Protein AF-A0AAU6XT78-F1 (afdb_monomer)

Sequence (114 aa):
MVPFNLEFEFEGGHVAGTAEQLDQLADTAGFMRYQVIAGERRSVVCVNIEEGPRQPVTARDAEDHYEAVHYPEHDPGFSEDDVFTAEEVGVIVTAIRAYNDSRMLKFDQMNFDF

Secondary structure (DSSP, 8-state):
---EEEEEEETTEEEEEEEEE--SS--TTSEEEEEEEETTEEEEEEEESSS------SHHHHHHHHHHHH-GGG-SEEESSTTS-HHHHHHHHHHHHHHHHHT---GGG-----

Mean predicted aligned error: 10.9 Å

Nearest PDB structures (foldseek):
  6b8j-assembly1_A  TM=4.876E-01  e=4.137E+00  Homo sapiens
  3f88-assembly2_B  TM=3.954E-01  e=7.280E+00  Homo sapiens
  8qji-assembly1_A  TM=3.321E-01  e=6.880E+00  Homo sapiens

Radius of gyration: 15.2 Å; Cα contacts (8 Å, |Δi|>4): 165; chains: 1; bounding box: 41×32×45 Å

pLDDT: mean 73.82, std 17.12, range [36.0, 95.12]

Solvent-accessible surface area (backbone atoms only — not comparable to full-atom values): 6761 Å² total; per-residue (Å²): 100,80,67,43,81,43,78,42,78,52,100,92,40,82,42,64,29,37,41,23,45,72,51,97,59,54,51,101,83,30,37,32,41,26,43,37,37,47,82,94,47,67,40,43,34,36,26,41,69,72,62,71,87,73,70,58,88,45,80,65,41,44,49,57,42,49,43,41,75,71,39,70,93,54,50,59,42,50,57,83,42,94,77,56,53,75,69,54,40,51,51,51,38,51,49,52,47,53,49,52,55,72,56,51,68,66,79,88,66,74,76,76,87,124

Foldseek 3Di:
DDKDWFWFQDPNDTWIKIKDWDDPAADPQQWTWIWIGTPPFTWIKTFRPVDAPLPPPDPVSVVVVVCVVVPVVNPRIDTPDPRDDPVRSSRVNVRVRVVVVVVDDPPVPPPPPD

Structure (mmCIF, N/CA/C/O backbone):
data_AF-A0AAU6XT78-F1
#
_entry.id   AF-A0AAU6XT78-F1
#
loop_
_atom_site.group_PDB
_atom_site.id
_atom_site.type_symbol
_atom_site.label_atom_id
_atom_site.label_alt_id
_atom_site.label_comp_id
_atom_site.label_asym_id
_atom_site.label_entity_id
_atom_site.label_seq_id
_atom_site.pdbx_PDB_ins_code
_atom_site.Cartn_x
_atom_site.Cartn_y
_atom_site.Cartn_z
_atom_site.occupancy
_atom_site.B_iso_or_equiv
_atom_site.auth_seq_id
_atom_site.auth_comp_id
_atom_site.auth_asym_id
_atom_site.auth_atom_id
_atom_site.pdbx_PDB_model_num
ATOM 1 N N . MET A 1 1 ? -6.627 -6.764 -11.778 1.00 74.94 1 MET A N 1
ATOM 2 C CA . MET A 1 1 ? -5.779 -7.987 -11.727 1.00 74.94 1 MET A CA 1
ATOM 3 C C . MET A 1 1 ? -6.369 -8.960 -10.702 1.00 74.94 1 MET A C 1
ATOM 5 O O . MET A 1 1 ? -7.552 -8.850 -10.433 1.00 74.94 1 MET A O 1
ATOM 9 N N . VAL A 1 2 ? -5.643 -9.963 -10.181 1.00 82.69 2 VAL A N 1
ATOM 10 C CA . VAL A 1 2 ? -6.189 -10.843 -9.121 1.00 82.69 2 VAL A CA 1
ATOM 11 C C . VAL A 1 2 ? -6.031 -10.147 -7.763 1.00 82.69 2 VAL A C 1
ATOM 13 O O . VAL A 1 2 ? -4.894 -9.803 -7.426 1.00 82.69 2 VAL A O 1
ATOM 16 N N . PRO A 1 3 ? -7.112 -9.948 -6.987 1.00 88.56 3 PRO A N 1
ATOM 17 C CA . PRO A 1 3 ? -7.020 -9.366 -5.654 1.00 88.56 3 PRO A CA 1
ATOM 18 C C . PRO A 1 3 ? -6.254 -10.287 -4.702 1.00 88.56 3 PRO A C 1
ATOM 20 O O . PRO A 1 3 ? -6.289 -11.515 -4.825 1.00 88.56 3 PRO A O 1
ATOM 23 N N . PHE A 1 4 ? -5.577 -9.694 -3.729 1.00 88.00 4 PHE A N 1
ATOM 24 C CA . PHE A 1 4 ? -4.882 -10.403 -2.667 1.00 88.00 4 PHE A CA 1
ATOM 25 C C . PHE A 1 4 ? -5.287 -9.885 -1.295 1.00 88.00 4 PHE A C 1
ATOM 27 O O . PHE A 1 4 ? -5.623 -8.715 -1.134 1.00 88.00 4 PHE A O 1
ATOM 34 N N . ASN A 1 5 ? -5.261 -10.783 -0.312 1.00 89.38 5 ASN A N 1
ATOM 35 C CA . ASN A 1 5 ? -5.613 -10.457 1.062 1.00 89.38 5 ASN A CA 1
ATOM 36 C C . ASN A 1 5 ? -4.438 -9.768 1.755 1.00 89.38 5 ASN A C 1
ATOM 38 O O . ASN A 1 5 ? -3.289 -10.182 1.593 1.00 89.38 5 ASN A O 1
ATOM 42 N N . LEU A 1 6 ? -4.760 -8.754 2.545 1.00 86.62 6 LEU A N 1
ATOM 43 C CA . LEU A 1 6 ? -3.848 -8.023 3.406 1.00 86.62 6 LEU A CA 1
ATOM 44 C C . LEU A 1 6 ? -4.419 -8.004 4.823 1.00 86.62 6 LEU A C 1
ATOM 46 O O . LEU A 1 6 ? -5.633 -7.932 5.018 1.00 86.62 6 LEU A O 1
ATOM 50 N N . GLU A 1 7 ? -3.531 -8.062 5.804 1.00 86.62 7 GLU A N 1
ATOM 51 C CA . GLU A 1 7 ? -3.865 -7.820 7.202 1.00 86.62 7 GLU A CA 1
ATOM 52 C C . GLU A 1 7 ? -3.236 -6.489 7.596 1.00 86.62 7 GLU A C 1
ATOM 54 O O . GLU A 1 7 ? -2.025 -6.303 7.476 1.00 86.62 7 GLU A O 1
ATOM 59 N N . PHE A 1 8 ? -4.077 -5.549 8.012 1.00 83.69 8 PHE A N 1
ATOM 60 C CA . PHE A 1 8 ? -3.669 -4.227 8.460 1.00 83.69 8 PHE A CA 1
ATOM 61 C C . PHE A 1 8 ? -3.789 -4.139 9.975 1.00 83.69 8 PHE A C 1
ATOM 63 O O . PHE A 1 8 ? -4.650 -4.782 10.577 1.00 83.69 8 PHE A O 1
ATOM 70 N N . GLU A 1 9 ? -2.965 -3.303 10.589 1.00 82.69 9 GLU A N 1
ATOM 71 C CA . GLU A 1 9 ? -3.122 -2.908 11.983 1.00 82.69 9 GLU A CA 1
ATOM 72 C C . GLU A 1 9 ? -3.471 -1.418 12.007 1.00 82.69 9 GLU A C 1
ATOM 74 O O . GLU A 1 9 ? -2.638 -0.578 11.676 1.00 82.69 9 GLU A O 1
ATOM 79 N N . PHE A 1 10 ? -4.725 -1.098 12.331 1.00 83.00 10 PHE A N 1
ATOM 80 C CA . PHE A 1 10 ? -5.233 0.273 12.420 1.00 83.00 10 PHE A CA 1
ATOM 81 C C . PHE A 1 10 ? -5.698 0.543 13.848 1.00 83.00 10 PHE A C 1
ATOM 83 O O . PHE A 1 10 ? -6.428 -0.275 14.402 1.00 83.00 10 PHE A O 1
ATOM 90 N N . GLU A 1 11 ? -5.298 1.670 14.446 1.00 72.69 11 GLU A N 1
ATOM 91 C CA . GLU A 1 11 ? -5.767 2.136 15.768 1.00 72.69 11 GLU A CA 1
ATOM 92 C C . GLU A 1 11 ? -5.817 1.038 16.865 1.00 72.69 11 GLU A C 1
ATOM 94 O O . GLU A 1 11 ? -6.697 1.021 17.726 1.00 72.69 11 GLU A O 1
ATOM 99 N N . GLY A 1 12 ? -4.867 0.091 16.840 1.00 72.50 12 GLY A N 1
ATOM 100 C CA . GLY A 1 12 ? -4.778 -1.018 17.801 1.00 72.50 12 GLY A CA 1
ATOM 101 C C . GLY A 1 12 ? -5.685 -2.225 17.515 1.00 72.50 12 GLY A C 1
ATOM 102 O O . GLY A 1 12 ? -5.856 -3.079 18.387 1.00 72.50 12 GLY A O 1
ATOM 103 N N . GLY A 1 13 ? -6.271 -2.312 16.319 1.00 79.50 13 GLY A N 1
ATOM 104 C CA . GLY A 1 13 ? -7.076 -3.436 15.851 1.00 79.50 13 GLY A CA 1
ATOM 105 C C . GLY A 1 13 ? -6.568 -4.021 14.532 1.00 79.50 13 GLY A C 1
ATOM 106 O O . GLY A 1 13 ? -6.192 -3.298 13.610 1.00 79.50 13 GLY A O 1
ATOM 107 N N . HIS A 1 14 ? -6.608 -5.351 14.419 1.00 82.25 14 HIS A N 1
ATOM 108 C CA . HIS A 1 14 ? -6.336 -6.033 13.156 1.00 82.25 14 HIS A CA 1
ATOM 109 C C . HIS A 1 14 ? -7.553 -5.951 12.234 1.00 82.25 14 HIS A C 1
ATOM 111 O O . HIS A 1 14 ? -8.643 -6.418 12.576 1.00 82.25 14 HIS A O 1
ATOM 117 N N . VAL A 1 15 ? -7.357 -5.382 11.049 1.00 86.06 15 VAL A N 1
ATOM 118 C CA . VAL A 1 15 ? -8.373 -5.260 10.007 1.00 86.06 15 VAL A CA 1
ATOM 119 C C . VAL A 1 15 ? -7.934 -6.076 8.803 1.00 86.06 15 VAL A C 1
ATOM 121 O O . VAL A 1 15 ? -6.917 -5.794 8.175 1.00 86.06 15 VAL A O 1
ATOM 124 N N . ALA A 1 16 ? -8.725 -7.088 8.459 1.00 88.19 16 ALA A N 1
ATOM 125 C CA . ALA A 1 16 ? -8.551 -7.800 7.204 1.00 88.19 16 ALA A CA 1
ATOM 126 C C . ALA A 1 16 ? -9.060 -6.939 6.043 1.00 88.19 16 ALA A C 1
ATOM 128 O O . ALA A 1 16 ? -10.131 -6.325 6.118 1.00 88.19 16 ALA A O 1
ATOM 129 N N . GLY A 1 17 ? -8.317 -6.937 4.947 1.00 90.75 17 GLY A N 1
ATOM 130 C CA . GLY A 1 17 ? -8.731 -6.296 3.716 1.00 90.75 17 GLY A CA 1
ATOM 131 C C . GLY A 1 17 ? -8.138 -6.962 2.490 1.00 90.75 17 GLY A C 1
ATOM 132 O O . GLY A 1 17 ? -7.493 -8.008 2.558 1.00 90.75 17 GLY A O 1
ATOM 133 N N . THR A 1 18 ? -8.393 -6.359 1.341 1.00 93.31 18 THR A N 1
ATOM 134 C CA . THR A 1 18 ? -7.895 -6.833 0.056 1.00 93.31 18 THR A CA 1
ATOM 135 C C . THR A 1 18 ? -7.323 -5.682 -0.739 1.00 93.31 18 THR A C 1
ATOM 137 O O . THR A 1 18 ? -7.899 -4.595 -0.734 1.00 93.31 18 THR A O 1
ATOM 140 N N . ALA A 1 19 ? -6.251 -5.939 -1.475 1.00 92.50 19 ALA A N 1
ATOM 141 C CA . ALA A 1 19 ? -5.739 -5.033 -2.487 1.00 92.50 19 ALA A CA 1
ATOM 142 C C . ALA A 1 19 ? -5.806 -5.693 -3.868 1.00 92.50 19 ALA A C 1
ATOM 144 O O . ALA A 1 19 ? -5.494 -6.872 -4.030 1.00 92.50 19 ALA A O 1
ATOM 145 N N . GLU A 1 20 ? -6.214 -4.933 -4.877 1.00 93.25 20 GLU A N 1
ATOM 146 C CA . GLU A 1 20 ? -6.174 -5.334 -6.278 1.00 93.25 20 GLU A CA 1
ATOM 147 C C . GLU A 1 20 ? -5.359 -4.321 -7.072 1.00 93.25 20 GLU A C 1
ATOM 149 O O . GLU A 1 20 ? -5.683 -3.138 -7.101 1.00 93.25 20 GLU A O 1
ATOM 154 N N . GLN A 1 21 ? -4.328 -4.790 -7.769 1.00 91.06 21 GLN A N 1
ATOM 155 C CA . GLN A 1 21 ? -3.595 -3.962 -8.720 1.00 91.06 21 GLN A CA 1
ATOM 156 C C . GLN A 1 21 ? -4.490 -3.607 -9.921 1.00 91.06 21 GLN A C 1
ATOM 158 O O . GLN A 1 21 ? -5.068 -4.494 -10.569 1.00 91.06 21 GLN A O 1
ATOM 163 N N . LEU A 1 22 ? -4.597 -2.307 -10.201 1.00 90.00 22 LEU A N 1
ATOM 164 C CA . LEU A 1 22 ? -5.426 -1.756 -11.274 1.00 90.00 22 LEU A CA 1
ATOM 165 C C . LEU A 1 22 ? -4.671 -1.688 -12.602 1.00 90.00 22 LEU A C 1
ATOM 167 O O . LEU A 1 22 ? -5.222 -2.056 -13.638 1.00 90.00 22 LEU A O 1
ATOM 171 N N . ASP A 1 23 ? -3.404 -1.282 -12.553 1.00 84.12 23 ASP A N 1
ATOM 172 C CA . ASP A 1 23 ? -2.572 -1.021 -13.727 1.00 84.12 23 ASP A CA 1
ATOM 173 C C . ASP A 1 23 ? -1.429 -2.036 -13.831 1.00 84.12 23 ASP A C 1
ATOM 175 O O . ASP A 1 23 ? -0.837 -2.411 -12.826 1.00 84.12 23 ASP A O 1
ATOM 179 N N . GLN A 1 24 ? -1.097 -2.499 -15.042 1.00 76.62 24 GLN A N 1
ATOM 180 C CA . GLN A 1 24 ? -0.055 -3.525 -15.243 1.00 76.62 24 GLN A CA 1
ATOM 181 C C . GLN A 1 24 ? 1.370 -3.010 -15.005 1.00 76.62 24 GLN A C 1
ATOM 183 O O . GLN A 1 24 ? 2.258 -3.799 -14.692 1.00 76.62 24 GLN A O 1
ATOM 188 N N . LEU A 1 25 ? 1.588 -1.708 -15.180 1.00 78.50 25 LEU A N 1
ATOM 189 C CA . LEU A 1 25 ? 2.885 -1.048 -15.073 1.00 78.50 25 LEU A CA 1
ATOM 190 C C . LEU A 1 25 ? 2.752 0.182 -14.180 1.00 78.50 25 LEU A C 1
ATOM 192 O O . LEU A 1 25 ? 1.662 0.747 -14.069 1.00 78.50 25 LEU A O 1
ATOM 196 N N . ALA A 1 26 ? 3.864 0.582 -13.566 1.00 82.50 26 ALA A N 1
ATOM 197 C CA . ALA A 1 26 ? 3.945 1.886 -12.931 1.00 82.50 26 ALA A CA 1
ATOM 198 C C . ALA A 1 26 ? 3.849 3.011 -13.969 1.00 82.50 26 ALA A C 1
ATOM 200 O O . ALA A 1 26 ? 4.152 2.824 -15.153 1.00 82.50 26 ALA A O 1
ATOM 201 N N . ASP A 1 27 ? 3.413 4.175 -13.506 1.00 79.62 27 ASP A N 1
ATOM 202 C CA . ASP A 1 27 ? 3.440 5.400 -14.287 1.00 79.62 27 ASP A CA 1
ATOM 203 C C . ASP A 1 27 ? 4.873 5.931 -14.483 1.00 79.62 27 ASP A C 1
ATOM 205 O O . ASP A 1 27 ? 5.864 5.332 -14.066 1.00 79.62 27 ASP A O 1
ATOM 209 N N . THR A 1 28 ? 4.995 7.085 -15.141 1.00 73.62 28 THR A N 1
ATOM 210 C CA . THR A 1 28 ? 6.296 7.717 -15.413 1.00 73.62 28 THR A CA 1
ATOM 211 C C . THR A 1 28 ? 7.038 8.188 -14.162 1.00 73.62 28 THR A C 1
ATOM 213 O O . THR A 1 28 ? 8.189 8.596 -14.280 1.00 73.62 28 THR A O 1
ATOM 216 N N . ALA A 1 29 ? 6.376 8.202 -13.005 1.00 73.88 29 ALA A N 1
ATOM 217 C CA . ALA A 1 29 ? 6.933 8.590 -11.717 1.00 73.88 29 ALA A CA 1
ATOM 218 C C . ALA A 1 29 ? 7.180 7.378 -10.796 1.00 73.88 29 ALA A C 1
ATOM 220 O O . ALA A 1 29 ? 7.550 7.571 -9.641 1.00 73.88 29 ALA A O 1
ATOM 221 N N . GLY A 1 30 ? 6.979 6.147 -11.284 1.00 75.12 30 GLY A N 1
ATOM 222 C CA . GLY A 1 30 ? 7.233 4.927 -10.519 1.00 75.12 30 GLY A CA 1
ATOM 223 C C . GLY A 1 30 ? 6.075 4.482 -9.621 1.00 75.12 30 GLY A C 1
ATOM 224 O O . GLY A 1 30 ? 6.239 3.543 -8.838 1.00 75.12 30 GLY A O 1
ATOM 225 N N . PHE A 1 31 ? 4.893 5.099 -9.732 1.00 84.19 31 PHE A N 1
ATOM 226 C CA . PHE A 1 31 ? 3.727 4.735 -8.927 1.00 84.19 31 PHE A CA 1
ATOM 227 C C . PHE A 1 31 ? 2.85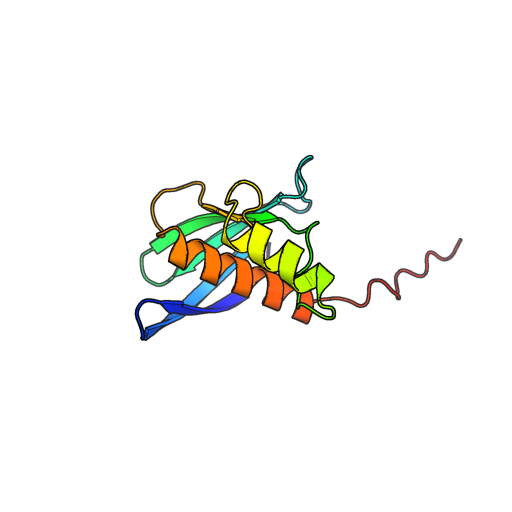4 3.692 -9.615 1.00 84.19 31 PHE A C 1
ATOM 229 O O . PHE A 1 31 ? 2.522 3.785 -10.795 1.00 84.19 31 PHE A O 1
ATOM 236 N N . MET A 1 32 ? 2.418 2.707 -8.837 1.00 88.94 32 MET A N 1
ATOM 237 C CA . MET A 1 32 ? 1.462 1.687 -9.242 1.00 88.94 32 MET A CA 1
ATOM 238 C C . MET A 1 32 ? 0.183 1.804 -8.417 1.00 88.94 32 MET A C 1
ATOM 240 O O . MET A 1 32 ? 0.226 2.025 -7.208 1.00 88.94 32 MET A O 1
ATOM 244 N N . ARG A 1 33 ? -0.969 1.642 -9.068 1.00 91.62 33 ARG A N 1
ATOM 245 C CA . ARG A 1 33 ? -2.279 1.894 -8.460 1.00 91.62 33 ARG A CA 1
ATOM 246 C C . ARG A 1 33 ? -2.924 0.610 -7.960 1.00 91.62 33 ARG A C 1
ATOM 248 O O . ARG A 1 33 ? -3.051 -0.370 -8.701 1.00 91.62 33 ARG A O 1
ATOM 255 N N . TYR A 1 34 ? -3.378 0.645 -6.713 1.00 92.31 34 TYR A N 1
ATOM 256 C CA . TYR A 1 34 ? -4.043 -0.459 -6.037 1.00 92.31 34 TYR A CA 1
ATOM 257 C C . TYR A 1 34 ? -5.402 -0.020 -5.522 1.00 92.31 34 TYR A C 1
ATOM 259 O O . TYR A 1 34 ? -5.520 0.948 -4.784 1.00 92.31 34 TYR A O 1
ATOM 267 N N . GLN A 1 35 ? -6.442 -0.768 -5.853 1.00 95.12 35 GLN A N 1
ATOM 268 C CA . GLN A 1 35 ? -7.715 -0.646 -5.170 1.00 95.12 35 GLN A CA 1
ATOM 269 C C . GLN A 1 35 ? -7.664 -1.414 -3.858 1.00 95.12 35 GLN A C 1
ATOM 271 O O . GLN A 1 35 ? -7.502 -2.631 -3.862 1.00 95.12 35 GLN A O 1
ATOM 276 N N . VAL A 1 36 ? -7.846 -0.706 -2.750 1.00 93.69 36 VAL A N 1
ATOM 277 C CA . VAL A 1 36 ? -7.789 -1.263 -1.401 1.00 93.69 36 VAL A CA 1
ATOM 278 C C . VAL A 1 36 ? -9.177 -1.238 -0.785 1.00 93.69 36 VAL A C 1
ATOM 280 O O . VAL A 1 36 ? -9.886 -0.234 -0.858 1.00 93.69 36 VAL A O 1
ATOM 283 N N . ILE A 1 37 ? -9.569 -2.363 -0.194 1.00 93.75 37 ILE A N 1
ATOM 284 C CA . ILE A 1 37 ? -10.846 -2.552 0.491 1.00 93.75 37 ILE A CA 1
ATOM 285 C C . ILE A 1 37 ? -10.551 -3.061 1.900 1.00 93.75 37 ILE A C 1
ATOM 287 O O . ILE A 1 37 ? -9.924 -4.106 2.051 1.00 93.75 37 ILE A O 1
ATOM 291 N N . ALA A 1 38 ? -11.014 -2.345 2.923 1.00 90.44 38 ALA A N 1
ATOM 292 C CA . ALA A 1 38 ? -10.862 -2.710 4.330 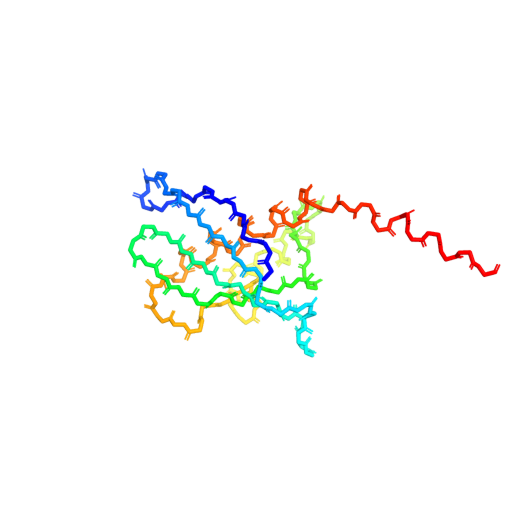1.00 90.44 38 ALA A CA 1
ATOM 293 C C . ALA A 1 38 ? -12.187 -2.460 5.073 1.00 90.44 38 ALA A C 1
ATOM 295 O O . ALA A 1 38 ? -12.550 -1.318 5.369 1.00 90.44 38 ALA A O 1
ATOM 296 N N . GLY A 1 39 ? -12.939 -3.529 5.350 1.00 86.75 39 GLY A N 1
ATOM 297 C CA . GLY A 1 39 ? -14.312 -3.419 5.855 1.00 86.75 39 GLY A CA 1
ATOM 298 C C . GLY A 1 39 ? -15.239 -2.741 4.837 1.00 86.75 39 GLY A C 1
ATOM 299 O O . GLY A 1 39 ? -15.359 -3.205 3.706 1.0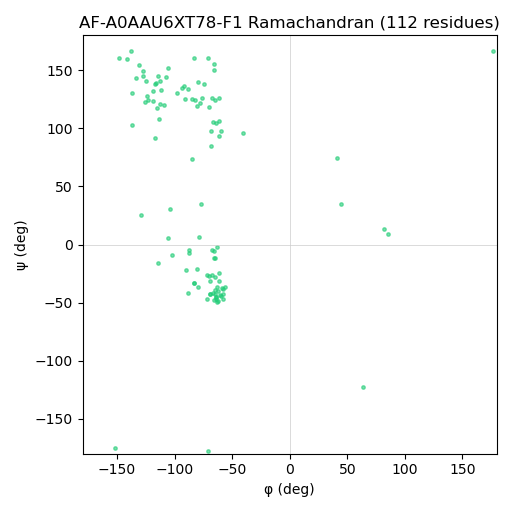0 86.75 39 GLY A O 1
ATOM 300 N N . GLU A 1 40 ? -15.883 -1.640 5.231 1.00 87.81 40 GLU A N 1
ATOM 301 C CA . GLU A 1 40 ? -16.742 -0.826 4.348 1.00 87.81 40 GLU A CA 1
ATOM 302 C C . GLU A 1 40 ? -15.968 0.257 3.573 1.00 87.81 40 GLU A C 1
ATOM 304 O O . GLU A 1 40 ? -16.527 0.922 2.701 1.00 87.81 40 GLU A O 1
ATOM 309 N N . ARG A 1 41 ? -14.677 0.443 3.878 1.00 91.31 41 ARG A N 1
ATOM 310 C CA . ARG A 1 41 ? -13.837 1.481 3.273 1.00 91.31 41 ARG A CA 1
ATOM 311 C C . ARG A 1 41 ? -13.190 0.972 1.998 1.00 91.31 41 ARG A C 1
ATOM 313 O O . ARG A 1 41 ? -12.626 -0.123 1.977 1.00 91.31 41 ARG A O 1
ATOM 320 N N . ARG A 1 42 ? -13.247 1.787 0.948 1.00 93.38 42 ARG A N 1
ATOM 321 C CA . ARG A 1 42 ? -12.655 1.507 -0.360 1.00 93.38 42 ARG A CA 1
ATOM 322 C C . ARG A 1 42 ? -11.976 2.764 -0.880 1.00 93.38 42 ARG A C 1
ATOM 324 O O . ARG A 1 42 ? -12.618 3.806 -0.909 1.00 93.38 42 ARG A O 1
ATOM 331 N N . SER A 1 43 ? -10.730 2.634 -1.317 1.00 93.62 43 SER A N 1
ATOM 332 C CA . SER A 1 43 ? -9.969 3.724 -1.937 1.00 93.62 43 SER A CA 1
ATOM 333 C C . SER A 1 43 ? -8.995 3.193 -2.983 1.00 93.62 43 SER A C 1
ATOM 335 O O . SER A 1 43 ? -8.650 2.006 -2.967 1.00 93.62 43 SER A O 1
ATOM 337 N N . VAL A 1 44 ? -8.539 4.063 -3.881 1.00 93.62 44 VAL A N 1
ATOM 338 C CA . VAL A 1 44 ? -7.351 3.807 -4.701 1.00 93.62 44 VAL A CA 1
ATOM 339 C C . VAL A 1 44 ? -6.120 4.355 -3.987 1.00 93.62 44 VAL A C 1
ATOM 341 O O . VAL A 1 44 ? -6.066 5.528 -3.640 1.00 93.62 44 VAL A O 1
ATOM 344 N N . VAL A 1 45 ? -5.125 3.498 -3.777 1.00 91.06 45 VAL A N 1
ATOM 345 C CA . VAL A 1 45 ? -3.832 3.836 -3.183 1.00 91.06 45 VAL A CA 1
ATOM 346 C C . VAL A 1 45 ? -2.746 3.679 -4.244 1.00 91.06 45 VAL A C 1
ATOM 348 O O . VAL A 1 45 ? -2.562 2.603 -4.818 1.00 91.06 45 VAL A O 1
ATOM 351 N N . CYS A 1 46 ? -2.037 4.766 -4.514 1.00 88.62 46 CYS A N 1
ATOM 352 C CA . CYS A 1 46 ? -0.854 4.820 -5.358 1.00 88.62 46 CYS A CA 1
ATOM 353 C C . CYS A 1 46 ? 0.362 4.449 -4.514 1.00 88.62 46 CYS A C 1
ATOM 355 O O . CYS A 1 46 ? 0.605 5.063 -3.483 1.00 88.62 46 CYS A O 1
ATOM 357 N N . VAL A 1 47 ? 1.128 3.453 -4.945 1.00 86.88 47 VAL A N 1
ATOM 358 C CA . VAL A 1 47 ? 2.303 2.938 -4.235 1.00 86.88 47 VAL A CA 1
ATOM 359 C C . VAL A 1 47 ? 3.522 3.141 -5.120 1.00 86.88 47 VAL A C 1
ATOM 361 O O . VAL A 1 47 ? 3.537 2.644 -6.246 1.00 86.88 47 VAL A O 1
ATOM 364 N N . ASN A 1 48 ? 4.540 3.840 -4.625 1.00 84.94 48 ASN A N 1
ATOM 365 C CA . ASN A 1 48 ? 5.824 3.934 -5.306 1.00 84.94 48 ASN A CA 1
ATOM 366 C C . ASN A 1 48 ? 6.521 2.566 -5.237 1.00 84.94 48 ASN A C 1
ATOM 368 O O . ASN A 1 48 ? 6.788 2.045 -4.150 1.00 84.94 48 ASN A O 1
ATOM 372 N N . ILE A 1 49 ? 6.764 1.966 -6.402 1.00 76.94 49 ILE A N 1
ATOM 373 C CA . ILE A 1 49 ? 7.418 0.656 -6.526 1.00 76.94 49 ILE A CA 1
ATOM 374 C C . ILE A 1 49 ? 8.892 0.756 -6.941 1.00 76.94 49 ILE A C 1
ATOM 376 O O . ILE A 1 49 ? 9.585 -0.259 -6.935 1.00 76.94 49 ILE A O 1
ATOM 380 N N . GLU A 1 50 ? 9.369 1.945 -7.319 1.00 67.81 50 GLU A N 1
ATOM 381 C CA . GLU A 1 50 ? 10.772 2.176 -7.685 1.00 67.81 50 GLU A CA 1
ATOM 382 C C . GLU A 1 50 ? 11.648 2.419 -6.458 1.00 67.81 50 GLU A C 1
ATOM 384 O O . GLU A 1 50 ? 12.806 1.997 -6.413 1.00 67.81 50 GLU A O 1
ATOM 389 N N . GLU A 1 51 ? 11.091 3.041 -5.422 1.00 60.28 51 GLU A N 1
ATOM 390 C CA . GLU A 1 51 ? 11.723 3.038 -4.114 1.00 60.28 51 GLU A CA 1
ATOM 391 C C . GLU A 1 51 ? 11.490 1.662 -3.475 1.00 60.28 51 GLU A C 1
ATOM 393 O O . GLU A 1 51 ? 10.359 1.189 -3.380 1.00 60.28 51 GLU A O 1
ATOM 398 N N . GLY A 1 52 ? 12.554 0.977 -3.047 1.00 52.72 52 GLY A N 1
ATOM 399 C CA . GLY A 1 52 ? 12.475 -0.236 -2.217 1.00 52.72 52 GLY A CA 1
ATOM 400 C C . GLY A 1 52 ? 12.318 0.124 -0.734 1.00 52.72 52 GLY A C 1
ATOM 401 O O . GLY A 1 52 ? 12.582 1.274 -0.361 1.00 52.72 52 GLY A O 1
ATOM 402 N N . PRO A 1 53 ? 11.842 -0.782 0.145 1.00 49.88 53 PRO A N 1
ATOM 403 C CA . PRO A 1 53 ? 11.844 -0.498 1.572 1.00 49.88 53 PRO A CA 1
ATOM 404 C C . PRO A 1 53 ? 13.299 -0.301 1.999 1.00 49.88 53 PRO A C 1
ATOM 406 O O . PRO A 1 53 ? 14.073 -1.256 2.066 1.00 49.88 53 PRO A O 1
ATOM 409 N N . ARG A 1 54 ? 13.700 0.948 2.266 1.00 48.59 54 ARG A N 1
ATOM 410 C CA . ARG A 1 54 ? 14.990 1.234 2.895 1.00 48.59 54 ARG A CA 1
ATOM 411 C C . ARG A 1 54 ? 14.917 0.719 4.329 1.00 48.59 54 ARG A C 1
ATOM 413 O O . ARG A 1 54 ? 14.579 1.459 5.249 1.00 48.59 54 ARG A O 1
ATOM 420 N N . GLN A 1 55 ? 15.199 -0.567 4.530 1.00 51.91 55 GLN A N 1
ATOM 421 C CA . GLN A 1 55 ? 15.673 -1.009 5.833 1.00 51.91 55 GLN A CA 1
ATOM 422 C C . GLN A 1 55 ? 17.035 -0.347 6.035 1.00 51.91 55 GLN A C 1
ATOM 424 O O . GLN A 1 55 ? 17.897 -0.490 5.165 1.00 51.91 55 GLN A O 1
ATOM 429 N N . PRO A 1 56 ? 17.249 0.399 7.127 1.00 49.44 56 PRO A N 1
ATOM 430 C CA . PRO A 1 56 ? 18.541 1.007 7.366 1.00 49.44 56 PRO A CA 1
ATOM 431 C C . PRO A 1 56 ? 19.565 -0.100 7.630 1.00 49.44 56 PRO A C 1
ATOM 433 O O . PRO A 1 56 ? 19.567 -0.726 8.688 1.00 49.44 56 PRO A O 1
ATOM 436 N N . VAL A 1 57 ? 20.423 -0.370 6.647 1.00 48.84 57 VAL A N 1
ATOM 437 C CA . VAL A 1 57 ? 21.523 -1.339 6.777 1.00 48.84 57 VAL A CA 1
ATOM 438 C C . VAL A 1 57 ? 22.781 -0.635 7.299 1.00 48.84 57 VAL A C 1
ATOM 440 O O . VAL A 1 57 ? 23.665 -1.261 7.885 1.00 48.84 57 VAL A O 1
ATOM 443 N N . THR A 1 58 ? 22.851 0.689 7.128 1.00 55.50 58 THR A N 1
ATOM 444 C CA . THR A 1 58 ? 23.976 1.539 7.524 1.00 55.50 58 THR A CA 1
ATOM 445 C C . THR A 1 58 ? 23.518 2.859 8.158 1.00 55.50 58 THR A C 1
ATOM 447 O O . THR A 1 58 ? 22.361 3.258 8.054 1.00 55.50 58 THR A O 1
ATOM 450 N N . ALA A 1 59 ? 24.445 3.576 8.806 1.00 60.56 59 ALA A N 1
ATOM 451 C CA . ALA A 1 59 ? 24.165 4.877 9.428 1.00 60.56 59 ALA A CA 1
ATOM 452 C C . ALA A 1 59 ? 23.710 5.958 8.428 1.00 60.56 59 ALA A C 1
ATOM 454 O O . ALA A 1 59 ? 23.014 6.886 8.817 1.00 60.56 59 ALA A O 1
ATOM 455 N N . ARG A 1 60 ? 24.079 5.824 7.149 1.00 56.12 60 ARG A N 1
ATOM 456 C CA . ARG A 1 60 ? 23.649 6.721 6.070 1.00 56.12 60 ARG A CA 1
ATOM 457 C C . ARG A 1 60 ? 22.238 6.384 5.582 1.00 56.12 60 ARG A C 1
ATOM 459 O O . ARG A 1 60 ? 21.449 7.284 5.343 1.00 56.12 60 ARG A O 1
ATOM 466 N N . ASP A 1 61 ? 21.886 5.100 5.545 1.00 54.47 61 ASP A N 1
ATOM 467 C CA . ASP A 1 61 ? 20.515 4.667 5.235 1.00 54.47 61 ASP A CA 1
ATOM 468 C C . ASP A 1 61 ? 19.523 5.067 6.338 1.00 54.47 61 ASP A C 1
ATOM 470 O O . ASP A 1 61 ? 18.337 5.229 6.076 1.00 54.47 61 ASP A O 1
ATOM 474 N N . ALA A 1 62 ? 19.999 5.231 7.578 1.00 60.59 62 ALA A N 1
ATOM 475 C CA . ALA A 1 62 ? 19.201 5.759 8.682 1.00 60.59 62 ALA A CA 1
ATOM 476 C C . ALA A 1 62 ? 18.877 7.254 8.515 1.00 60.59 62 ALA A C 1
ATOM 478 O O . ALA A 1 62 ? 17.813 7.684 8.946 1.00 60.59 62 ALA A O 1
ATOM 479 N N . GLU A 1 63 ? 19.765 8.027 7.884 1.00 59.69 63 GLU A N 1
ATOM 480 C CA . GLU A 1 63 ? 19.543 9.439 7.547 1.00 59.69 63 GLU A CA 1
ATOM 481 C C . GLU A 1 63 ? 18.528 9.556 6.404 1.00 59.69 63 GLU A C 1
ATOM 483 O O . GLU A 1 63 ? 17.520 10.230 6.561 1.00 59.69 63 GLU A O 1
ATOM 488 N N . ASP A 1 64 ? 18.694 8.768 5.341 1.00 55.44 64 ASP A N 1
ATOM 489 C CA . ASP A 1 64 ? 17.720 8.630 4.247 1.00 55.44 64 ASP A CA 1
ATOM 490 C C . ASP A 1 64 ? 16.338 8.138 4.737 1.00 55.44 64 ASP A C 1
ATOM 492 O O . ASP A 1 64 ? 15.296 8.548 4.225 1.00 55.44 64 ASP A O 1
ATOM 496 N N . HIS A 1 65 ? 16.311 7.235 5.723 1.00 57.75 65 HIS A N 1
ATOM 497 C CA . HIS A 1 65 ? 15.081 6.776 6.374 1.00 57.75 65 HIS A CA 1
ATOM 498 C C . HIS A 1 65 ? 14.450 7.884 7.224 1.00 57.75 65 HIS A C 1
ATOM 500 O O . HIS A 1 65 ? 13.239 8.076 7.186 1.00 57.75 65 HIS A O 1
ATOM 506 N N . TYR A 1 66 ? 15.262 8.633 7.972 1.00 63.19 66 TYR A N 1
ATOM 507 C CA . TYR A 1 66 ? 14.806 9.791 8.735 1.00 63.19 66 TYR A CA 1
ATOM 508 C C . TYR A 1 66 ? 14.238 10.874 7.811 1.00 63.19 66 TYR A C 1
ATOM 510 O O . TYR A 1 66 ? 13.196 11.447 8.117 1.00 63.19 66 TYR A O 1
ATOM 518 N N . GLU A 1 67 ? 14.866 11.104 6.656 1.00 60.66 67 GLU A N 1
ATOM 519 C CA . GLU A 1 67 ? 14.361 12.015 5.635 1.00 60.66 67 GLU A CA 1
ATOM 520 C C . GLU A 1 67 ? 13.025 11.540 5.058 1.00 60.66 67 GLU A C 1
ATOM 522 O O . GLU A 1 67 ? 12.085 12.322 5.036 1.00 60.66 67 GLU A O 1
ATOM 527 N N . ALA A 1 68 ? 12.875 10.264 4.695 1.00 57.03 68 ALA A N 1
ATOM 528 C CA . ALA A 1 68 ? 11.592 9.733 4.215 1.00 57.03 68 ALA A CA 1
ATOM 529 C C . ALA A 1 68 ? 10.464 9.835 5.264 1.00 57.03 68 ALA A C 1
ATOM 531 O O . ALA A 1 68 ? 9.301 10.022 4.921 1.00 57.03 68 ALA A O 1
ATOM 532 N N . VAL A 1 69 ? 10.799 9.744 6.557 1.00 55.16 69 VAL A N 1
ATOM 533 C CA . VAL A 1 69 ? 9.837 9.886 7.665 1.00 55.16 69 VAL A CA 1
ATOM 534 C C . VAL A 1 69 ? 9.529 11.358 7.990 1.00 55.16 69 VAL A C 1
ATOM 536 O O . VAL A 1 69 ? 8.512 11.642 8.622 1.00 55.16 69 VAL A O 1
ATOM 539 N N . HIS A 1 70 ? 10.389 12.315 7.625 1.00 53.31 70 HIS A N 1
ATOM 540 C CA . HIS A 1 70 ? 10.243 13.737 7.991 1.00 53.31 70 HIS A CA 1
ATOM 541 C C . HIS A 1 70 ? 9.986 14.686 6.811 1.00 53.31 70 HIS A C 1
ATOM 543 O O . HIS A 1 70 ? 9.504 15.797 7.039 1.00 53.31 70 HIS A O 1
ATOM 549 N N . TYR A 1 71 ? 10.234 14.250 5.576 1.00 54.25 71 TYR A N 1
ATOM 550 C CA . TYR A 1 71 ? 9.949 14.962 4.331 1.00 54.25 71 TYR A CA 1
ATOM 551 C C . TYR A 1 71 ? 8.929 14.154 3.511 1.00 54.25 71 TYR A C 1
ATOM 553 O O . TYR A 1 71 ? 9.309 13.293 2.717 1.00 54.25 71 TYR A O 1
ATOM 561 N N . PRO A 1 72 ? 7.621 14.419 3.681 1.00 48.06 72 PRO A N 1
ATOM 562 C CA . PRO A 1 72 ? 6.543 13.657 3.041 1.00 48.06 72 PRO A CA 1
ATOM 563 C C . PRO A 1 72 ? 6.488 13.820 1.512 1.00 48.06 72 PRO A C 1
ATOM 565 O O . PRO A 1 72 ? 5.719 13.142 0.849 1.00 48.06 72 PRO A O 1
ATOM 568 N N . GLU A 1 73 ? 7.313 14.681 0.912 1.00 44.75 73 GLU A N 1
ATOM 569 C CA . GLU A 1 73 ? 7.560 14.663 -0.539 1.00 44.75 73 GLU A CA 1
ATOM 570 C C . GLU A 1 73 ? 8.256 13.377 -1.036 1.00 44.75 73 GLU A C 1
ATOM 572 O O . GLU A 1 73 ? 8.262 13.121 -2.239 1.00 44.75 73 GLU A O 1
ATOM 577 N N . HIS A 1 74 ? 8.771 12.549 -0.119 1.00 51.03 74 HIS A N 1
ATOM 578 C CA . HIS A 1 74 ? 9.269 11.188 -0.342 1.00 51.03 74 HIS A CA 1
ATOM 579 C C . HIS A 1 74 ? 8.280 10.109 0.149 1.00 51.03 74 HIS A C 1
ATOM 581 O O . HIS A 1 74 ? 8.694 9.044 0.612 1.00 51.03 74 HIS A O 1
ATOM 587 N N . ASP A 1 75 ? 6.970 10.384 0.111 1.00 58.22 75 ASP A N 1
ATOM 588 C CA . ASP A 1 75 ? 5.954 9.423 0.554 1.00 58.22 75 ASP A CA 1
ATOM 589 C C . ASP A 1 75 ? 6.016 8.143 -0.306 1.00 58.22 75 ASP A C 1
ATOM 591 O O . ASP A 1 75 ? 5.899 8.215 -1.537 1.00 58.22 75 ASP A O 1
ATOM 595 N N . PRO A 1 76 ? 6.137 6.943 0.292 1.00 69.44 76 PRO A N 1
ATOM 596 C CA . PRO A 1 76 ? 6.118 5.688 -0.458 1.00 69.44 76 PRO A CA 1
ATOM 597 C C . PRO A 1 76 ? 4.758 5.400 -1.120 1.00 69.44 76 PRO A C 1
ATOM 599 O O . PRO A 1 76 ? 4.627 4.416 -1.853 1.00 69.44 76 PRO A O 1
ATOM 602 N N . GLY A 1 77 ? 3.736 6.220 -0.868 1.00 76.50 77 GLY A N 1
ATOM 603 C CA . GLY A 1 77 ? 2.453 6.164 -1.549 1.00 76.50 77 GLY A CA 1
ATOM 604 C C . GLY A 1 77 ? 1.432 7.158 -1.005 1.00 76.50 77 GLY A C 1
ATOM 605 O O . GLY A 1 77 ? 1.610 7.719 0.066 1.00 76.50 77 GLY A O 1
ATOM 606 N N . PHE A 1 78 ? 0.343 7.358 -1.742 1.00 83.56 78 PHE A N 1
ATOM 607 C CA . PHE A 1 78 ? -0.756 8.249 -1.366 1.00 83.56 78 PHE A CA 1
ATOM 608 C C . PHE A 1 78 ? -2.107 7.640 -1.749 1.00 83.56 78 PHE A C 1
ATOM 610 O O . PHE A 1 78 ? -2.187 6.768 -2.613 1.00 83.56 78 PHE A O 1
ATOM 617 N N . SER A 1 79 ? -3.185 8.100 -1.119 1.00 86.69 79 SER A N 1
ATOM 618 C CA . SER A 1 79 ? -4.555 7.730 -1.491 1.00 86.69 79 SER A CA 1
ATOM 619 C C . SER A 1 79 ? -5.132 8.766 -2.458 1.00 86.69 79 SER A C 1
ATOM 621 O O . SER A 1 79 ? -4.973 9.961 -2.230 1.00 86.69 79 SER A O 1
ATOM 623 N N . GLU A 1 80 ? -5.790 8.331 -3.537 1.00 85.88 80 GLU A N 1
ATOM 624 C CA . GLU A 1 80 ? -6.508 9.234 -4.457 1.00 85.88 80 GLU A CA 1
ATOM 625 C C . GLU A 1 80 ? -7.770 9.816 -3.803 1.00 85.88 80 GLU A C 1
ATOM 627 O O . GLU A 1 80 ? -8.198 10.914 -4.155 1.00 85.88 80 GLU A O 1
ATOM 632 N N . ASP A 1 81 ? -8.340 9.090 -2.836 1.00 82.12 81 ASP A N 1
ATOM 633 C CA . ASP A 1 81 ? -9.510 9.504 -2.066 1.00 82.12 81 ASP A CA 1
ATOM 634 C C . ASP A 1 81 ? -9.147 9.722 -0.584 1.00 82.12 81 ASP A C 1
ATOM 636 O O . ASP A 1 81 ? -8.390 8.942 -0.003 1.00 82.12 81 ASP A O 1
ATOM 640 N N . ASP A 1 82 ? -9.763 10.699 0.086 1.00 80.31 82 ASP A N 1
ATOM 641 C CA . ASP A 1 82 ? -9.559 10.986 1.524 1.00 80.31 82 ASP A CA 1
ATOM 642 C C . ASP A 1 82 ? -10.298 9.990 2.458 1.00 80.31 82 ASP A C 1
ATOM 644 O O . ASP A 1 82 ? -10.836 10.353 3.505 1.00 80.31 82 ASP A O 1
ATOM 648 N N . VAL A 1 83 ? -10.392 8.716 2.059 1.00 88.12 83 VAL A N 1
ATOM 649 C CA . VAL A 1 83 ? -11.108 7.654 2.799 1.00 88.12 83 VAL A CA 1
ATOM 650 C C . VAL A 1 83 ? -10.254 7.048 3.916 1.00 88.12 83 VAL A C 1
ATOM 652 O O . VAL A 1 83 ? -10.787 6.635 4.949 1.00 88.12 83 VAL A O 1
ATOM 655 N N . PHE A 1 84 ? -8.941 6.974 3.700 1.00 86.94 84 PHE A N 1
ATOM 656 C CA . PHE A 1 84 ? -7.957 6.513 4.677 1.00 86.94 84 PHE A CA 1
ATOM 657 C C . PHE A 1 84 ? -7.159 7.711 5.189 1.00 86.94 84 PHE A C 1
ATOM 659 O O . PHE A 1 84 ? -6.870 8.634 4.427 1.00 86.94 84 PHE A O 1
ATOM 666 N N . THR A 1 85 ? -6.787 7.704 6.468 1.00 87.06 85 THR A N 1
ATOM 667 C CA . THR A 1 85 ? -5.875 8.729 6.998 1.00 87.06 85 THR A CA 1
ATOM 668 C C . THR A 1 85 ? -4.461 8.520 6.447 1.00 87.06 85 THR A C 1
ATOM 670 O O . THR A 1 85 ? -4.118 7.424 6.011 1.00 87.06 85 THR A O 1
ATOM 673 N N . ALA A 1 86 ? -3.604 9.544 6.494 1.00 82.81 86 ALA A N 1
ATOM 674 C CA . ALA A 1 86 ? -2.213 9.412 6.041 1.00 82.81 86 ALA A CA 1
ATOM 675 C C . ALA A 1 86 ? -1.455 8.276 6.765 1.00 82.81 86 ALA A C 1
ATOM 677 O O . ALA A 1 86 ? -0.684 7.547 6.146 1.00 82.81 86 ALA A O 1
ATOM 678 N N . GLU A 1 87 ? -1.727 8.072 8.057 1.00 82.44 87 GLU A N 1
ATOM 679 C CA . GLU A 1 87 ? -1.156 6.967 8.836 1.00 82.44 87 GLU A CA 1
ATOM 680 C C . GLU A 1 87 ? -1.624 5.601 8.310 1.00 82.44 87 GLU A C 1
ATOM 682 O O . GLU A 1 87 ? -0.815 4.699 8.091 1.00 82.44 8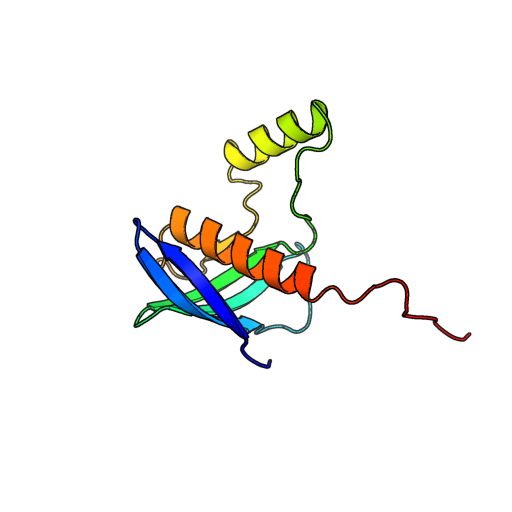7 GLU A O 1
ATOM 687 N N . GLU A 1 88 ? -2.921 5.458 8.026 1.00 86.81 88 GLU A N 1
ATOM 688 C CA . GLU A 1 88 ? -3.478 4.232 7.448 1.00 86.81 88 GLU A CA 1
ATOM 689 C C . GLU A 1 88 ? -2.946 3.966 6.039 1.00 86.81 88 GLU A C 1
ATOM 691 O O . GLU A 1 88 ? -2.644 2.820 5.705 1.00 86.81 88 GLU A O 1
ATOM 696 N N . VAL A 1 89 ? -2.782 5.012 5.223 1.00 87.56 89 VAL A N 1
ATOM 697 C CA . VAL A 1 89 ? -2.152 4.911 3.902 1.00 87.56 89 VAL A CA 1
ATOM 698 C C . VAL A 1 89 ? -0.725 4.391 4.036 1.00 87.56 89 VAL A C 1
ATOM 700 O O . VAL A 1 89 ? -0.367 3.457 3.321 1.00 87.56 89 VAL A O 1
ATOM 703 N N . GLY A 1 90 ? 0.057 4.886 4.999 1.00 85.69 90 GLY A N 1
ATOM 704 C CA . GLY A 1 90 ? 1.401 4.374 5.278 1.00 85.69 90 GLY A CA 1
ATOM 705 C C . GLY A 1 90 ? 1.420 2.877 5.621 1.00 85.69 90 GLY A C 1
ATOM 706 O O . GLY A 1 90 ? 2.247 2.123 5.093 1.00 85.69 90 GLY A O 1
ATOM 707 N N . VAL A 1 91 ? 0.471 2.411 6.441 1.00 86.69 91 VAL A N 1
ATOM 708 C CA . VAL A 1 91 ? 0.308 0.981 6.770 1.00 86.69 91 VAL A CA 1
ATOM 709 C C . VAL A 1 91 ? -0.063 0.166 5.528 1.00 86.69 91 VAL A C 1
ATOM 711 O O . VAL A 1 91 ? 0.534 -0.881 5.271 1.00 86.69 91 VAL A O 1
ATOM 714 N N . ILE A 1 92 ? -1.011 0.652 4.725 1.00 88.06 92 ILE A N 1
ATOM 715 C CA . ILE A 1 92 ? -1.471 -0.009 3.497 1.00 88.06 92 ILE A CA 1
ATOM 716 C C . ILE A 1 92 ? -0.335 -0.127 2.477 1.00 88.06 92 ILE A C 1
ATOM 718 O O . ILE A 1 92 ? -0.094 -1.211 1.944 1.00 88.06 92 ILE A O 1
ATOM 722 N N . VAL A 1 93 ? 0.381 0.968 2.226 1.00 88.06 93 VAL A N 1
ATOM 723 C CA . VAL A 1 93 ? 1.538 1.032 1.324 1.00 88.06 93 VAL A CA 1
ATOM 724 C C . VAL A 1 93 ? 2.608 0.040 1.767 1.00 88.06 93 VAL A C 1
ATOM 726 O O . VAL A 1 93 ? 3.100 -0.746 0.957 1.00 88.06 93 VAL A O 1
ATOM 729 N N . THR A 1 94 ? 2.930 0.020 3.062 1.00 84.69 94 THR A N 1
ATOM 730 C CA . THR A 1 94 ? 3.905 -0.919 3.632 1.00 84.69 94 THR A CA 1
ATOM 731 C C . THR A 1 94 ? 3.463 -2.368 3.437 1.00 84.69 94 THR A C 1
ATOM 733 O O . THR A 1 94 ? 4.268 -3.200 3.022 1.00 84.69 94 THR A O 1
ATOM 736 N N . ALA A 1 95 ? 2.184 -2.674 3.666 1.00 86.25 95 ALA A N 1
ATOM 737 C CA . ALA A 1 95 ? 1.638 -4.016 3.491 1.00 86.25 95 ALA A CA 1
ATOM 738 C C . ALA A 1 95 ? 1.642 -4.464 2.018 1.00 86.25 95 ALA A C 1
ATOM 740 O O . ALA A 1 95 ? 2.010 -5.600 1.725 1.00 86.25 95 ALA A O 1
ATOM 741 N N . ILE A 1 96 ? 1.293 -3.576 1.079 1.00 87.25 96 ILE A N 1
ATOM 742 C CA . ILE A 1 96 ? 1.350 -3.855 -0.365 1.00 87.25 96 ILE A CA 1
ATOM 743 C C . ILE A 1 96 ? 2.795 -4.082 -0.816 1.00 87.25 96 ILE A C 1
ATOM 745 O O . ILE A 1 96 ? 3.056 -5.020 -1.565 1.00 87.25 96 ILE A O 1
ATOM 749 N N . ARG A 1 97 ? 3.747 -3.270 -0.346 1.00 83.12 97 ARG A N 1
ATOM 750 C CA . ARG A 1 97 ? 5.170 -3.443 -0.676 1.00 83.12 97 ARG A CA 1
ATOM 751 C C . ARG A 1 97 ? 5.719 -4.736 -0.094 1.00 83.12 97 ARG A C 1
ATOM 753 O O . ARG A 1 97 ? 6.270 -5.526 -0.844 1.00 83.12 97 ARG A O 1
ATOM 760 N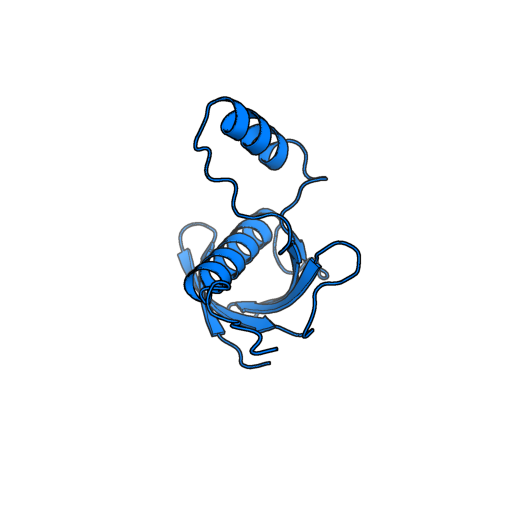 N . ALA A 1 98 ? 5.456 -5.026 1.179 1.00 81.00 98 ALA A N 1
ATOM 761 C CA . ALA A 1 98 ? 5.830 -6.298 1.795 1.00 81.00 98 ALA A CA 1
ATOM 762 C C . ALA A 1 98 ? 5.209 -7.495 1.060 1.00 81.00 98 ALA A C 1
ATOM 764 O O . ALA A 1 98 ? 5.860 -8.523 0.874 1.00 81.00 98 ALA A O 1
ATOM 765 N N . TYR A 1 99 ? 3.964 -7.362 0.599 1.00 82.50 99 TYR A N 1
ATOM 766 C CA . TYR A 1 99 ? 3.324 -8.371 -0.230 1.00 82.50 99 TYR A CA 1
ATOM 767 C C . TYR A 1 99 ? 4.044 -8.550 -1.565 1.00 82.50 99 TYR A C 1
ATOM 769 O O . TYR A 1 99 ? 4.376 -9.679 -1.923 1.00 82.50 99 TYR A O 1
ATOM 777 N N . ASN A 1 100 ? 4.319 -7.460 -2.277 1.00 78.38 100 ASN A N 1
ATOM 778 C CA . ASN A 1 100 ? 5.029 -7.471 -3.550 1.00 78.38 100 ASN A CA 1
ATOM 779 C C . ASN A 1 100 ? 6.462 -7.994 -3.413 1.00 78.38 100 ASN A C 1
ATOM 781 O O . ASN A 1 100 ? 6.888 -8.752 -4.273 1.00 78.38 100 ASN A O 1
ATOM 785 N N . ASP A 1 101 ? 7.155 -7.686 -2.318 1.00 75.06 101 ASP A N 1
ATOM 786 C CA . ASP A 1 101 ? 8.481 -8.209 -1.980 1.00 75.06 101 ASP A CA 1
ATOM 787 C C . ASP A 1 101 ? 8.417 -9.698 -1.636 1.00 75.06 101 ASP A C 1
ATOM 789 O O . ASP A 1 101 ? 9.225 -10.489 -2.112 1.00 75.06 101 ASP A O 1
ATOM 793 N N . SER A 1 102 ? 7.413 -10.134 -0.868 1.00 71.62 102 SER A N 1
ATOM 794 C CA . SER A 1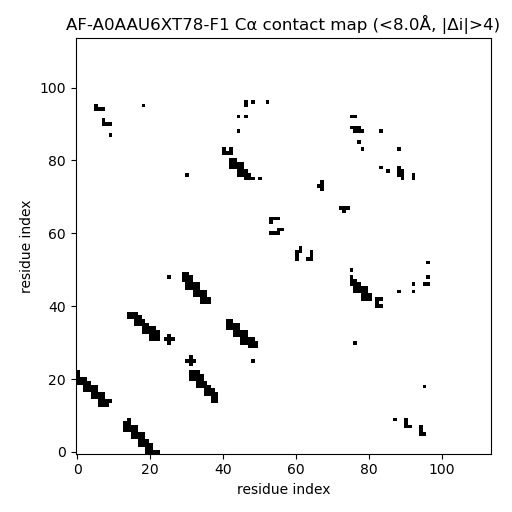 102 ? 7.183 -11.566 -0.620 1.00 71.62 102 SER A CA 1
ATOM 795 C C . SER A 1 102 ? 6.812 -12.314 -1.904 1.00 71.62 102 S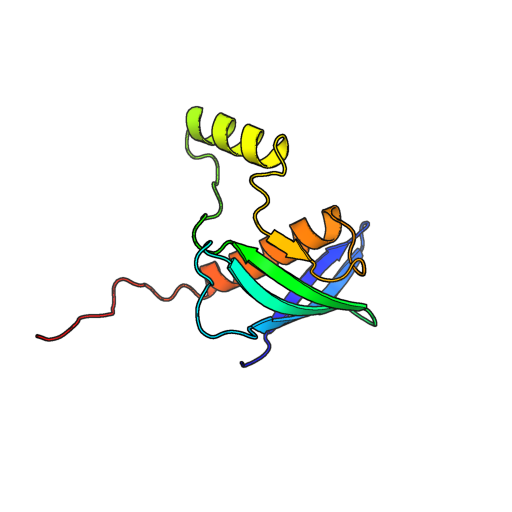ER A C 1
ATOM 797 O O . SER A 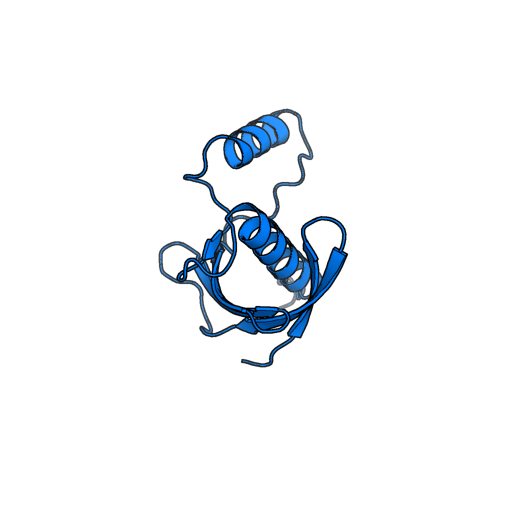1 102 ? 7.087 -13.507 -2.048 1.00 71.62 102 SER A O 1
ATOM 799 N N . ARG A 1 103 ? 6.201 -11.590 -2.849 1.00 66.12 103 ARG A N 1
ATOM 800 C CA . ARG A 1 103 ? 5.911 -12.037 -4.202 1.00 66.12 103 ARG A CA 1
ATOM 801 C C . ARG A 1 103 ? 7.054 -11.791 -5.174 1.00 66.12 103 ARG A C 1
ATOM 803 O O . ARG A 1 103 ? 6.913 -12.311 -6.273 1.00 66.12 103 ARG A O 1
ATOM 810 N N . MET A 1 104 ? 8.166 -11.130 -4.820 1.00 50.69 104 MET A N 1
ATOM 811 C CA . MET A 1 104 ? 9.393 -11.186 -5.616 1.00 50.69 104 MET A CA 1
ATOM 812 C C . MET A 1 104 ? 9.818 -12.663 -5.633 1.00 50.69 104 MET A C 1
ATOM 814 O O . MET A 1 104 ? 10.436 -13.173 -4.706 1.00 50.69 104 MET A O 1
ATOM 818 N N . LEU A 1 105 ? 9.428 -13.466 -6.631 1.00 46.97 105 LEU A N 1
ATOM 819 C CA . LEU A 1 105 ? 9.746 -13.240 -8.043 1.00 46.97 105 LEU A CA 1
ATOM 820 C C . LEU A 1 105 ? 11.192 -12.764 -8.082 1.00 46.97 105 LEU A C 1
ATOM 822 O O . LEU A 1 105 ? 11.482 -11.584 -8.238 1.00 46.97 105 LEU A O 1
ATOM 826 N N . LYS A 1 106 ? 12.092 -13.731 -7.868 1.00 37.69 106 LYS A N 1
ATOM 827 C CA . LYS A 1 106 ? 13.475 -13.688 -8.328 1.00 37.69 106 LYS A CA 1
ATOM 828 C C . LYS A 1 106 ? 13.475 -13.096 -9.741 1.00 37.69 106 LYS A C 1
ATOM 830 O O . LYS A 1 106 ? 13.287 -13.823 -10.713 1.00 37.69 106 LYS A O 1
ATOM 835 N N . PHE A 1 107 ? 13.712 -11.794 -9.860 1.00 38.25 107 PHE A N 1
ATOM 836 C CA . PHE A 1 107 ? 14.017 -11.154 -11.141 1.00 38.25 107 PHE A CA 1
ATOM 837 C C . PHE A 1 107 ? 15.331 -11.694 -11.747 1.00 38.25 107 PHE A C 1
ATOM 839 O O . PHE A 1 107 ? 15.672 -11.362 -12.872 1.00 38.25 107 PHE A O 1
ATOM 846 N N . ASP A 1 108 ? 16.012 -12.604 -11.041 1.00 36.00 108 ASP A N 1
ATOM 847 C CA . ASP A 1 108 ? 17.170 -13.390 -11.479 1.00 36.00 108 ASP A CA 1
ATOM 848 C C . ASP A 1 108 ? 16.836 -14.611 -12.370 1.00 36.00 108 ASP A C 1
ATOM 850 O O . ASP A 1 108 ? 17.712 -15.423 -12.657 1.00 36.00 108 ASP A O 1
ATOM 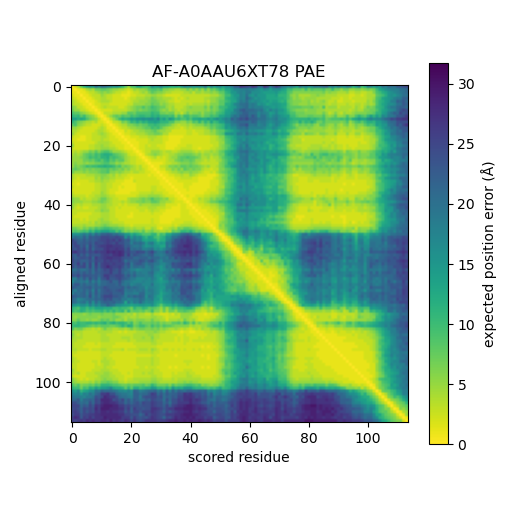854 N N . GLN A 1 109 ? 15.580 -14.807 -12.798 1.00 36.81 109 GLN A N 1
ATOM 855 C CA . GLN A 1 109 ? 15.214 -15.900 -13.722 1.00 36.81 109 GLN A CA 1
ATOM 856 C C . GLN A 1 109 ? 14.396 -15.473 -14.949 1.00 36.81 109 GLN A C 1
ATOM 858 O O . GLN A 1 109 ? 13.739 -16.308 -15.566 1.00 36.81 109 GLN A O 1
ATOM 863 N N . MET A 1 110 ? 14.494 -14.218 -15.395 1.00 37.09 110 MET A N 1
ATOM 864 C CA . MET A 1 110 ? 14.322 -13.960 -16.831 1.00 37.09 110 MET A CA 1
ATOM 865 C C . MET A 1 110 ? 15.665 -14.191 -17.527 1.00 37.09 110 MET A C 1
ATOM 867 O O . MET A 1 110 ? 16.349 -13.251 -17.924 1.00 37.09 110 MET A O 1
ATOM 871 N N . ASN A 1 111 ? 16.043 -15.468 -17.664 1.00 40.69 111 ASN A N 1
ATOM 872 C CA . ASN A 1 111 ? 16.957 -15.869 -18.728 1.00 40.69 111 ASN A CA 1
ATOM 873 C C . ASN A 1 111 ? 16.262 -15.491 -20.041 1.00 40.69 111 ASN A C 1
ATOM 875 O O . ASN A 1 111 ? 15.373 -16.198 -20.515 1.00 40.69 111 ASN A O 1
ATOM 879 N N . PHE A 1 112 ? 16.623 -14.340 -20.597 1.00 47.69 112 PHE A N 1
ATOM 880 C CA . PHE A 1 112 ? 16.430 -14.101 -22.014 1.00 47.69 112 PHE A CA 1
ATOM 881 C C . PHE A 1 112 ? 17.396 -15.044 -22.731 1.00 47.69 112 PHE A C 1
ATOM 883 O O . PHE A 1 112 ? 18.588 -14.753 -22.825 1.00 47.69 112 PHE A O 1
ATOM 890 N N . ASP A 1 113 ? 16.895 -16.195 -23.179 1.00 39.16 113 ASP A N 1
ATOM 891 C CA . ASP A 1 113 ? 17.577 -16.967 -24.215 1.00 39.16 113 ASP A CA 1
ATOM 892 C C . ASP A 1 113 ? 17.579 -16.096 -25.484 1.00 39.16 113 ASP A C 1
ATOM 894 O O . ASP A 1 113 ? 16.538 -15.910 -26.122 1.00 39.16 113 ASP A O 1
ATOM 898 N N . PHE A 1 114 ? 18.738 -15.510 -25.796 1.00 51.34 114 PHE A N 1
ATOM 899 C CA . PHE A 1 114 ? 19.065 -14.945 -27.107 1.00 51.34 114 PHE A CA 1
ATOM 900 C C . PHE A 1 114 ? 19.885 -15.953 -27.912 1.00 51.34 114 PHE A C 1
ATOM 902 O O . PHE A 1 114 ? 20.797 -16.578 -27.321 1.00 51.34 114 PHE A O 1
#